Protein AF-A0A927LJD9-F1 (afdb_monomer_lite)

Radius of gyration: 12.73 Å; chains: 1; bounding box: 32×21×32 Å

Foldseek 3Di:
DFPVVVCVVQDPQWDWDDDPAQKIKIKGKDAPPNPPDDCPCVVVVAGMKIKIFIDHNRHTPDIDIDTDHD

Structure (mmCIF, N/CA/C/O backbone):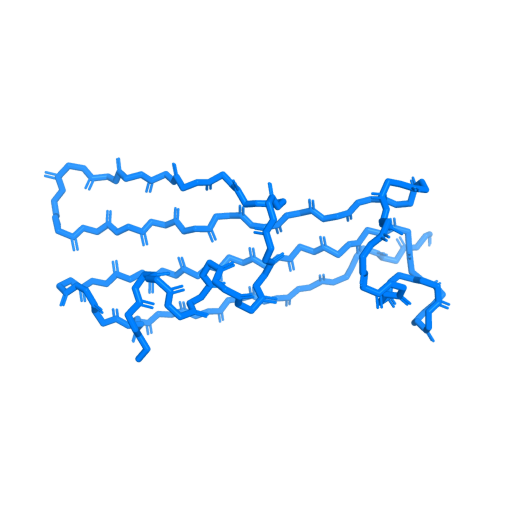
data_AF-A0A927LJD9-F1
#
_entry.id   AF-A0A927LJD9-F1
#
loop_
_atom_site.group_PDB
_atom_site.id
_atom_site.type_symbol
_atom_site.label_atom_id
_atom_site.label_alt_id
_atom_site.label_comp_id
_atom_site.label_asym_id
_atom_site.label_entity_id
_atom_site.label_seq_id
_atom_site.pdbx_PDB_ins_code
_atom_site.Cartn_x
_atom_site.Cartn_y
_atom_site.Cartn_z
_atom_site.occupancy
_atom_site.B_iso_or_equiv
_atom_site.auth_seq_id
_atom_site.auth_comp_id
_atom_site.auth_asym_id
_atom_site.auth_atom_id
_atom_site.pdbx_PDB_model_num
ATOM 1 N N . MET A 1 1 ? -0.351 4.335 10.928 1.00 58.19 1 MET A N 1
ATOM 2 C CA . MET A 1 1 ? -0.610 5.094 9.686 1.00 58.19 1 MET A CA 1
ATOM 3 C C . MET A 1 1 ? -2.114 5.208 9.526 1.00 58.19 1 MET A C 1
ATOM 5 O O . MET A 1 1 ? -2.754 4.170 9.618 1.00 58.19 1 MET A O 1
ATOM 9 N N . SER A 1 2 ? -2.639 6.420 9.330 1.00 67.38 2 SER A N 1
ATOM 10 C CA . SER A 1 2 ? -4.064 6.667 9.041 1.00 67.38 2 SER A CA 1
ATOM 11 C C . SER A 1 2 ? -4.325 6.694 7.535 1.00 67.38 2 SER A C 1
ATOM 13 O O . SER A 1 2 ? -3.392 6.932 6.758 1.00 67.38 2 SER A O 1
ATOM 15 N N . LYS A 1 3 ? -5.592 6.519 7.130 1.00 66.75 3 LYS A N 1
ATOM 16 C CA . LYS A 1 3 ? -6.048 6.526 5.724 1.00 66.75 3 LYS A CA 1
ATOM 17 C C . LYS A 1 3 ? -5.440 7.685 4.918 1.00 66.75 3 LYS A C 1
ATOM 19 O O . LYS A 1 3 ? -4.845 7.452 3.871 1.00 66.75 3 LYS A O 1
ATOM 24 N N . ASN A 1 4 ? -5.472 8.909 5.454 1.00 71.19 4 ASN A N 1
ATOM 25 C CA . ASN A 1 4 ? -4.917 10.096 4.788 1.00 71.19 4 ASN A CA 1
ATOM 26 C C . ASN A 1 4 ? -3.413 10.010 4.492 1.00 71.19 4 ASN A C 1
ATOM 28 O O . ASN A 1 4 ? -2.999 10.378 3.401 1.00 71.19 4 ASN A O 1
ATOM 32 N N . GLN A 1 5 ? -2.594 9.477 5.404 1.00 70.38 5 GLN A N 1
ATOM 33 C CA . GLN A 1 5 ? -1.149 9.380 5.154 1.00 70.38 5 GLN A CA 1
ATOM 34 C C . GLN A 1 5 ? -0.813 8.371 4.051 1.00 70.38 5 GLN A C 1
ATOM 36 O O . GLN A 1 5 ? 0.143 8.562 3.298 1.00 70.38 5 GLN A O 1
ATOM 41 N N . ILE A 1 6 ? -1.595 7.294 3.950 1.00 68.31 6 ILE A N 1
ATOM 42 C CA . ILE A 1 6 ? -1.444 6.286 2.895 1.00 68.31 6 ILE A CA 1
ATOM 43 C C . ILE A 1 6 ? -1.828 6.902 1.543 1.00 68.31 6 ILE A C 1
ATOM 45 O O . ILE A 1 6 ? -1.098 6.762 0.565 1.00 68.31 6 ILE A O 1
ATOM 49 N N . ILE A 1 7 ? -2.914 7.674 1.519 1.00 67.38 7 ILE A N 1
ATOM 50 C CA . ILE A 1 7 ? -3.381 8.429 0.351 1.00 67.38 7 ILE A CA 1
ATOM 51 C C . ILE A 1 7 ? -2.350 9.471 -0.107 1.00 67.38 7 ILE A C 1
ATOM 53 O O . ILE A 1 7 ? -2.071 9.581 -1.301 1.00 67.38 7 ILE A O 1
ATOM 57 N N . GLU A 1 8 ? -1.753 10.219 0.823 1.00 70.06 8 GLU A N 1
ATOM 58 C CA . GLU A 1 8 ? -0.731 11.220 0.505 1.00 70.06 8 GLU A CA 1
ATOM 59 C C . GLU A 1 8 ? 0.536 10.589 -0.083 1.00 70.06 8 GLU A C 1
ATOM 61 O O . GLU A 1 8 ? 1.093 11.125 -1.044 1.00 70.06 8 GLU A O 1
ATOM 66 N N . LYS A 1 9 ? 0.962 9.426 0.432 1.00 67.44 9 LYS A N 1
ATOM 67 C CA . LYS A 1 9 ? 2.118 8.692 -0.106 1.00 67.44 9 LYS A CA 1
ATOM 68 C C . LYS A 1 9 ? 1.849 8.049 -1.466 1.00 67.44 9 LYS A C 1
ATOM 70 O O . LYS A 1 9 ? 2.732 8.066 -2.318 1.00 67.44 9 LYS A O 1
ATOM 75 N N . LEU A 1 10 ? 0.663 7.477 -1.671 1.00 64.75 10 LEU A N 1
ATOM 76 C CA . LEU A 1 10 ? 0.326 6.723 -2.886 1.00 64.75 10 LEU A CA 1
ATOM 77 C C . LEU A 1 10 ? -0.190 7.615 -4.032 1.00 64.75 10 LEU A C 1
ATOM 79 O O . LEU A 1 10 ? -0.139 7.231 -5.204 1.00 64.75 10 LEU A O 1
ATOM 83 N N . GLY A 1 11 ? -0.659 8.829 -3.738 1.00 62.06 11 GLY A N 1
ATOM 84 C CA . GLY A 1 11 ? -1.211 9.742 -4.742 1.00 62.06 11 GLY A CA 1
ATOM 85 C C . GLY A 1 11 ? -2.602 9.314 -5.230 1.00 62.06 11 GLY A C 1
ATOM 86 O O . GLY A 1 11 ? -3.298 8.584 -4.553 1.00 62.06 11 GLY A O 1
ATOM 87 N N . LYS A 1 12 ? -3.057 9.773 -6.406 1.00 58.53 12 LYS A N 1
ATOM 88 C CA . LYS A 1 12 ? -4.443 9.559 -6.900 1.00 58.53 12 LYS A CA 1
ATOM 89 C C . LYS A 1 12 ? -4.739 8.150 -7.459 1.00 58.53 12 LYS A C 1
ATOM 91 O O . LYS A 1 12 ? -5.812 7.947 -8.015 1.00 58.53 12 LYS A O 1
ATOM 96 N N . CYS A 1 13 ? -3.807 7.199 -7.372 1.00 59.28 13 CYS A N 1
ATOM 97 C CA . CYS A 1 13 ? -3.912 5.888 -8.038 1.00 59.28 13 CYS A CA 1
ATOM 98 C C . CYS A 1 13 ? -4.386 4.751 -7.112 1.00 59.28 13 CYS A C 1
ATOM 100 O O . CYS A 1 13 ? -4.003 3.600 -7.300 1.00 59.28 13 CYS A O 1
ATOM 102 N N . TYR A 1 14 ? -5.197 5.057 -6.097 1.00 64.31 14 TYR A N 1
ATOM 103 C CA . TYR A 1 14 ? -5.792 4.045 -5.219 1.00 64.31 14 TYR A CA 1
ATOM 104 C C . TYR A 1 14 ? -7.310 3.991 -5.395 1.00 64.31 14 TYR A C 1
ATOM 106 O O . TYR A 1 14 ? -7.967 5.016 -5.583 1.00 64.31 14 TYR A O 1
ATOM 114 N N . ALA A 1 15 ? -7.855 2.784 -5.295 1.00 63.97 15 ALA A N 1
ATOM 115 C CA . ALA A 1 15 ? -9.275 2.530 -5.135 1.00 63.97 15 ALA A CA 1
ATOM 116 C C . ALA A 1 15 ? -9.508 2.126 -3.668 1.00 63.97 15 ALA A C 1
ATOM 118 O O . ALA A 1 15 ? -9.105 1.029 -3.271 1.00 63.97 15 ALA A O 1
ATOM 119 N N . PRO A 1 16 ? -10.081 3.009 -2.829 1.00 62.25 16 PRO A N 1
ATOM 120 C CA . PRO A 1 16 ? -10.474 2.629 -1.483 1.00 62.25 16 PRO A CA 1
ATOM 121 C C . PRO A 1 16 ? -11.723 1.746 -1.570 1.00 62.25 16 PRO A C 1
ATOM 123 O O . PRO A 1 16 ? -12.758 2.155 -2.093 1.00 62.25 16 PRO A O 1
ATOM 126 N N . ILE A 1 17 ? -11.609 0.525 -1.069 1.00 67.62 17 ILE A N 1
ATOM 127 C CA . ILE A 1 17 ? -12.704 -0.410 -0.852 1.00 67.62 17 ILE A CA 1
ATOM 128 C C . ILE A 1 17 ? -13.036 -0.322 0.638 1.00 67.62 17 ILE A C 1
ATOM 130 O O . ILE A 1 17 ? -12.440 -0.985 1.488 1.00 67.62 17 ILE A O 1
ATOM 134 N N . ASP A 1 18 ? -13.967 0.563 0.976 1.00 60.31 18 ASP A N 1
ATOM 135 C CA . ASP A 1 18 ? -14.503 0.652 2.330 1.00 60.31 18 ASP A CA 1
ATOM 136 C C . ASP A 1 18 ? -15.485 -0.522 2.536 1.00 60.31 18 ASP A C 1
ATOM 138 O O . ASP A 1 18 ? -16.552 -0.574 1.923 1.00 60.31 18 ASP A O 1
ATOM 142 N N . SER A 1 19 ? -15.116 -1.494 3.377 1.00 59.66 19 SER A N 1
ATOM 143 C CA . SER A 1 19 ? -16.016 -2.568 3.811 1.00 59.66 19 SER A CA 1
ATOM 144 C C . SER A 1 19 ? -16.741 -2.136 5.087 1.00 59.66 19 SER A C 1
ATOM 146 O O . SER A 1 19 ? -16.161 -1.514 5.974 1.00 59.66 19 SER A O 1
ATOM 148 N N . THR A 1 20 ? -18.029 -2.460 5.198 1.00 59.72 20 THR A N 1
ATOM 149 C CA . THR A 1 20 ? -19.013 -1.881 6.141 1.00 59.72 20 THR A CA 1
ATOM 150 C C . THR A 1 20 ? -18.791 -2.209 7.635 1.00 59.72 20 THR A C 1
ATOM 152 O O . THR A 1 20 ? -19.732 -2.182 8.416 1.00 59.72 20 THR A O 1
ATOM 155 N N . ASN A 1 21 ? -17.569 -2.533 8.071 1.00 64.12 21 ASN A N 1
ATOM 156 C CA . ASN A 1 21 ? -17.286 -3.070 9.407 1.00 64.12 21 ASN A CA 1
ATOM 157 C C . ASN A 1 21 ? -15.960 -2.547 10.009 1.00 64.12 21 ASN A C 1
ATOM 159 O O . ASN A 1 21 ? -15.102 -3.330 10.411 1.00 64.12 21 ASN A O 1
ATOM 163 N N . ASN A 1 22 ? -15.762 -1.218 10.028 1.00 70.88 22 ASN A N 1
ATOM 164 C CA . ASN A 1 22 ? -14.512 -0.563 10.473 1.00 70.88 22 ASN A CA 1
ATOM 165 C C . ASN A 1 22 ? -13.248 -1.065 9.746 1.00 70.88 22 ASN A C 1
ATOM 167 O O . ASN A 1 22 ? -12.133 -0.948 10.259 1.00 70.88 22 ASN A O 1
ATOM 171 N N . TYR A 1 23 ? -13.429 -1.617 8.545 1.00 74.38 23 TYR A N 1
ATOM 172 C CA . TYR A 1 23 ? -12.380 -2.237 7.753 1.00 74.38 23 TYR A CA 1
ATOM 173 C C . TYR A 1 23 ? -12.273 -1.541 6.402 1.00 74.38 23 TYR A C 1
ATOM 175 O O . TYR A 1 23 ? -13.222 -1.518 5.620 1.00 74.38 23 TYR A O 1
ATOM 183 N N . ILE A 1 24 ? -11.111 -0.962 6.132 1.00 79.44 24 ILE A N 1
ATOM 184 C CA . ILE A 1 24 ? -10.837 -0.211 4.912 1.00 79.44 24 ILE A CA 1
ATOM 185 C C . ILE A 1 24 ? -9.722 -0.944 4.192 1.00 79.44 24 ILE A C 1
ATOM 187 O O . ILE A 1 24 ? -8.609 -1.035 4.703 1.00 79.44 24 ILE A O 1
ATOM 191 N N . GLU A 1 25 ? -10.003 -1.447 3.000 1.00 78.00 25 GLU A N 1
ATOM 192 C CA . GLU A 1 25 ? -8.979 -2.011 2.136 1.00 78.00 25 GLU A CA 1
ATOM 193 C C . GLU A 1 25 ? -8.650 -0.995 1.045 1.00 78.00 25 GLU A C 1
ATOM 195 O O . GLU A 1 25 ? -9.504 -0.566 0.280 1.00 78.00 25 GLU A O 1
ATOM 200 N N . ILE A 1 26 ? -7.404 -0.548 0.988 1.00 77.56 26 ILE A N 1
ATOM 201 C CA . ILE A 1 26 ? -6.919 0.365 -0.039 1.00 77.56 26 ILE A CA 1
ATOM 202 C C . ILE A 1 26 ? -6.154 -0.478 -1.042 1.00 77.56 26 ILE A C 1
ATOM 204 O O . ILE A 1 26 ? -5.068 -0.971 -0.735 1.00 77.56 26 ILE A O 1
ATOM 208 N N . TYR A 1 27 ? -6.707 -0.618 -2.242 1.00 76.19 27 TYR A N 1
ATOM 209 C CA . TYR A 1 27 ? -6.018 -1.277 -3.337 1.00 76.19 27 TYR A CA 1
ATOM 210 C C . TYR A 1 27 ? -5.347 -0.236 -4.229 1.00 76.19 27 TYR A C 1
ATOM 212 O O . TYR A 1 27 ? -5.975 0.704 -4.724 1.00 76.19 27 TYR A O 1
ATOM 220 N N . TYR A 1 28 ? -4.050 -0.403 -4.428 1.00 75.00 28 TYR A N 1
ATOM 221 C CA . TYR A 1 28 ? -3.208 0.441 -5.249 1.00 75.00 28 TYR A CA 1
ATOM 222 C C . TYR A 1 28 ? -2.628 -0.398 -6.375 1.00 75.00 28 TYR A C 1
ATOM 224 O O . TYR A 1 28 ? -2.018 -1.437 -6.136 1.00 75.00 28 TYR A O 1
ATOM 232 N N . ARG A 1 29 ? -2.811 0.048 -7.614 1.00 76.06 29 ARG A N 1
ATOM 233 C CA . ARG A 1 29 ? -2.259 -0.637 -8.780 1.00 76.06 29 ARG A CA 1
ATOM 234 C C . ARG A 1 29 ? -1.789 0.389 -9.783 1.00 76.06 29 ARG A C 1
ATOM 236 O O . ARG A 1 29 ? -2.576 1.217 -10.237 1.00 76.06 29 ARG A O 1
ATOM 243 N N . ILE A 1 30 ? -0.525 0.286 -10.165 1.00 73.81 30 ILE A N 1
ATOM 244 C CA . ILE A 1 30 ? 0.037 1.054 -11.268 1.00 73.81 30 ILE A CA 1
ATOM 245 C C . ILE A 1 30 ? 0.443 0.084 -12.373 1.00 73.81 30 ILE A C 1
ATOM 247 O O . ILE A 1 30 ? 0.977 -0.993 -12.110 1.00 73.81 30 ILE A O 1
ATOM 251 N N . GLN A 1 31 ? 0.184 0.474 -13.617 1.00 69.38 31 GLN A N 1
ATOM 252 C CA . GLN A 1 31 ? 0.650 -0.229 -14.809 1.00 69.38 31 GLN A CA 1
ATOM 253 C C . GLN A 1 31 ? 1.375 0.755 -15.721 1.00 69.38 31 GLN A C 1
ATOM 255 O O . GLN A 1 31 ? 0.929 1.898 -15.877 1.00 69.38 31 GLN A O 1
ATOM 260 N N . ALA A 1 32 ? 2.455 0.318 -16.362 1.00 62.66 32 ALA A N 1
ATOM 261 C CA . ALA A 1 32 ? 3.103 1.111 -17.398 1.00 62.66 32 ALA A CA 1
ATOM 262 C C . ALA A 1 32 ? 2.164 1.264 -18.618 1.00 62.66 32 ALA A C 1
ATOM 264 O O . ALA A 1 32 ? 1.431 0.326 -18.941 1.00 62.66 32 ALA A O 1
ATOM 265 N N . PRO A 1 33 ? 2.129 2.425 -19.303 1.00 59.88 33 PRO A N 1
ATOM 266 C CA . PRO A 1 33 ? 2.881 3.663 -19.061 1.00 59.88 33 PRO A CA 1
ATOM 267 C C . PRO A 1 33 ? 2.119 4.694 -18.197 1.00 59.88 33 PRO A C 1
ATOM 269 O O . PRO A 1 33 ? 2.443 5.877 -18.209 1.00 59.88 33 PRO A O 1
ATOM 272 N N . LYS A 1 34 ? 1.071 4.290 -17.462 1.00 60.00 34 LYS A N 1
ATOM 273 C CA . LYS A 1 34 ? 0.248 5.207 -16.646 1.00 60.00 34 LYS A CA 1
ATOM 274 C C . LYS A 1 34 ? 0.949 5.696 -15.370 1.00 60.00 34 LYS A C 1
ATOM 276 O O . LYS A 1 34 ? 0.399 6.562 -14.687 1.00 60.00 34 LYS A O 1
ATOM 281 N N . ASP A 1 35 ? 2.146 5.191 -15.059 1.00 60.66 35 ASP A N 1
ATOM 282 C CA . ASP A 1 35 ? 2.986 5.655 -13.947 1.00 60.66 35 ASP A CA 1
ATOM 283 C C . ASP A 1 35 ? 3.526 7.064 -14.217 1.00 60.66 35 ASP A C 1
ATOM 285 O O . ASP A 1 35 ? 4.623 7.271 -14.720 1.00 60.66 35 ASP A O 1
ATOM 289 N N . THR A 1 36 ? 2.699 8.066 -13.932 1.00 54.38 36 THR A N 1
ATOM 290 C CA . THR A 1 36 ? 2.999 9.474 -14.235 1.00 54.38 36 THR A CA 1
ATOM 291 C C . THR A 1 36 ? 3.655 10.211 -13.071 1.00 54.38 36 THR A C 1
ATOM 293 O O . THR A 1 36 ? 4.095 11.344 -13.246 1.00 54.38 36 THR A O 1
ATOM 296 N N . LYS A 1 37 ? 3.704 9.612 -11.872 1.00 55.91 37 LYS A N 1
ATOM 297 C CA . LYS A 1 37 ? 4.103 10.319 -10.642 1.00 55.91 37 LYS A CA 1
ATOM 298 C C . LYS A 1 37 ? 5.238 9.655 -9.864 1.00 55.91 37 LYS A C 1
ATOM 300 O O . LYS A 1 37 ? 5.920 10.361 -9.129 1.00 55.91 37 LYS A O 1
ATOM 305 N N . GLY A 1 38 ? 5.427 8.341 -9.996 1.00 59.97 38 GLY A N 1
ATOM 306 C CA . GLY A 1 38 ? 6.385 7.594 -9.184 1.00 59.97 38 GLY A CA 1
ATOM 307 C C . GLY A 1 38 ? 7.655 7.204 -9.930 1.00 59.97 38 GLY A C 1
ATOM 308 O O . GLY A 1 38 ? 8.700 7.086 -9.295 1.00 59.97 38 GLY A O 1
ATOM 309 N N . LYS A 1 39 ? 7.572 6.967 -11.251 1.00 62.88 39 LYS A N 1
ATOM 310 C CA . LYS A 1 39 ? 8.612 6.269 -12.034 1.00 62.88 39 LYS A CA 1
ATOM 311 C C . LYS A 1 39 ? 9.086 4.976 -11.359 1.00 62.88 39 LYS A C 1
ATOM 313 O O . LYS A 1 39 ? 10.185 4.498 -11.619 1.00 62.88 39 LYS A O 1
ATOM 318 N N . ILE A 1 40 ? 8.271 4.409 -10.466 1.00 65.25 40 ILE A N 1
ATOM 319 C CA . ILE A 1 40 ? 8.632 3.231 -9.676 1.00 65.25 40 ILE A CA 1
ATOM 320 C C . ILE A 1 40 ? 8.753 2.053 -10.644 1.00 65.25 40 ILE A C 1
ATOM 322 O O . ILE A 1 40 ? 9.743 1.332 -10.620 1.00 65.25 40 ILE A O 1
ATOM 326 N N . LEU A 1 41 ? 7.805 1.934 -11.574 1.00 64.56 41 LEU A N 1
ATOM 327 C CA . LEU A 1 41 ? 7.825 0.911 -12.617 1.00 64.56 41 LEU A CA 1
ATOM 328 C C . LEU A 1 41 ? 9.025 1.032 -13.568 1.00 64.56 41 LEU A C 1
ATOM 330 O O . LEU A 1 41 ? 9.631 0.017 -13.900 1.00 64.56 41 LEU A O 1
ATOM 334 N N . GLU A 1 42 ? 9.415 2.253 -13.948 1.00 62.94 42 GLU A N 1
ATOM 335 C CA . GLU A 1 42 ? 10.617 2.481 -14.767 1.00 62.94 42 GLU A CA 1
ATOM 336 C C . GLU A 1 42 ? 11.902 2.145 -13.995 1.00 62.94 42 GLU A C 1
ATOM 338 O O . GLU A 1 42 ? 12.778 1.471 -14.528 1.00 62.94 42 GLU A O 1
ATOM 343 N N . ASN A 1 43 ? 12.005 2.553 -12.725 1.00 65.12 43 ASN A N 1
ATOM 344 C CA . ASN A 1 43 ? 13.186 2.299 -11.891 1.00 65.12 43 ASN A CA 1
ATOM 345 C C . ASN A 1 43 ? 13.418 0.809 -11.622 1.00 65.12 43 ASN A C 1
ATOM 347 O O . ASN A 1 43 ? 14.566 0.377 -11.535 1.00 65.12 43 ASN A O 1
ATOM 351 N N . TYR A 1 44 ? 12.345 0.032 -11.475 1.00 66.56 44 TYR A N 1
ATOM 352 C CA . TYR A 1 44 ? 12.425 -1.410 -11.236 1.00 66.56 44 TYR A CA 1
ATOM 353 C C . TYR A 1 44 ? 12.275 -2.247 -12.516 1.00 66.56 44 TYR A C 1
ATOM 355 O O . TYR A 1 44 ? 12.303 -3.472 -12.436 1.00 66.56 44 TYR A O 1
ATOM 363 N N . ASN A 1 45 ? 12.151 -1.608 -13.689 1.00 67.62 45 ASN A N 1
ATOM 364 C CA . ASN A 1 45 ? 11.941 -2.258 -14.987 1.00 67.62 45 ASN A CA 1
ATOM 365 C C . ASN A 1 45 ? 10.814 -3.314 -14.951 1.00 67.62 45 ASN A C 1
ATOM 367 O O . ASN A 1 45 ? 10.947 -4.410 -15.498 1.00 67.62 45 ASN A O 1
ATOM 371 N N . MET A 1 46 ? 9.717 -2.992 -14.257 1.00 71.06 46 MET A N 1
ATOM 372 C CA . MET A 1 46 ? 8.593 -3.897 -14.007 1.00 71.06 46 MET A CA 1
ATOM 373 C C . MET A 1 46 ? 7.312 -3.390 -14.686 1.00 71.06 46 MET A C 1
ATOM 375 O O . MET A 1 46 ? 7.048 -2.187 -14.667 1.00 71.06 46 MET A O 1
ATOM 379 N N . PRO A 1 47 ? 6.493 -4.278 -15.281 1.00 69.62 47 PRO A N 1
ATOM 380 C CA . PRO A 1 47 ? 5.287 -3.888 -16.013 1.00 69.62 47 PRO A CA 1
ATOM 381 C C . PRO A 1 47 ? 4.132 -3.440 -15.102 1.00 69.62 47 PRO A C 1
ATOM 383 O O . PRO A 1 47 ? 3.378 -2.528 -15.464 1.00 69.62 47 PRO A O 1
ATOM 386 N N . VAL A 1 48 ? 3.980 -4.064 -13.926 1.00 76.00 48 VAL A N 1
ATOM 387 C CA . VAL A 1 48 ? 2.858 -3.828 -13.004 1.00 76.00 48 VAL A CA 1
ATOM 388 C C . VAL A 1 48 ? 3.333 -3.871 -11.554 1.00 76.00 48 VAL A C 1
ATOM 390 O O . VAL A 1 48 ? 4.050 -4.78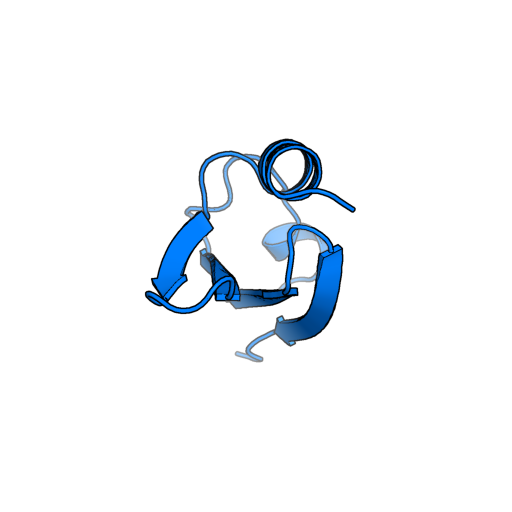3 -11.147 1.00 76.00 48 VAL A O 1
ATOM 393 N N . TYR A 1 49 ? 2.874 -2.901 -10.766 1.00 78.81 49 TYR A N 1
ATOM 394 C CA . TYR A 1 49 ? 3.049 -2.840 -9.319 1.00 78.81 49 TYR A CA 1
ATOM 395 C C . TYR A 1 49 ? 1.672 -2.826 -8.679 1.00 78.81 49 TYR A C 1
ATOM 397 O O . TYR A 1 49 ? 0.800 -2.048 -9.083 1.00 78.81 49 TYR A O 1
ATOM 405 N N . TYR A 1 50 ? 1.484 -3.664 -7.670 1.00 81.69 50 TYR A N 1
ATOM 406 C CA . TYR A 1 50 ? 0.279 -3.671 -6.864 1.00 81.69 50 TYR A CA 1
ATOM 407 C C . TYR A 1 50 ? 0.643 -3.616 -5.386 1.00 81.69 50 TYR A C 1
ATOM 409 O O . TYR A 1 50 ? 1.611 -4.224 -4.932 1.00 81.69 50 TYR A O 1
ATOM 417 N N . ALA A 1 51 ? -0.152 -2.879 -4.627 1.00 81.31 51 ALA A N 1
ATOM 418 C CA . ALA A 1 51 ? -0.078 -2.840 -3.183 1.00 81.31 51 ALA A CA 1
ATOM 419 C C . ALA A 1 51 ? -1.491 -2.824 -2.606 1.00 81.31 51 ALA A C 1
ATOM 421 O O . ALA A 1 51 ? -2.354 -2.086 -3.074 1.00 81.31 51 ALA A O 1
ATOM 422 N N . SER A 1 52 ? -1.733 -3.634 -1.587 1.00 82.19 52 SER A N 1
ATOM 423 C CA . SER A 1 52 ? -2.958 -3.614 -0.802 1.00 82.19 52 SER A CA 1
ATOM 424 C C . SER A 1 52 ? -2.624 -3.203 0.627 1.00 82.19 52 SER A C 1
ATOM 426 O O . SER A 1 52 ? -1.683 -3.701 1.242 1.00 82.19 52 SER A O 1
ATOM 428 N N . TYR A 1 53 ? -3.393 -2.263 1.164 1.00 82.75 53 TYR A N 1
ATOM 429 C CA . TYR A 1 53 ? -3.290 -1.836 2.553 1.00 82.75 53 TYR A CA 1
ATOM 430 C C . TYR A 1 53 ? -4.618 -2.109 3.230 1.00 82.75 53 TYR A C 1
ATOM 432 O O . TYR A 1 53 ? -5.645 -1.562 2.844 1.00 82.75 53 TYR A O 1
ATOM 440 N N . LYS A 1 54 ? -4.591 -2.936 4.261 1.00 84.31 54 LYS A N 1
ATOM 441 C CA . LYS A 1 54 ? -5.748 -3.290 5.069 1.00 84.31 54 LYS A CA 1
ATOM 442 C C . LYS A 1 54 ? -5.679 -2.481 6.352 1.00 84.31 54 LYS A C 1
ATOM 444 O O . LYS A 1 54 ? -4.713 -2.587 7.108 1.00 84.31 54 LYS A O 1
ATOM 449 N N . LEU A 1 55 ? -6.678 -1.641 6.582 1.00 82.00 55 LEU A N 1
ATOM 450 C CA . LEU A 1 55 ? -6.825 -0.858 7.798 1.00 82.00 55 LEU A CA 1
ATOM 451 C C . LEU A 1 55 ? -8.021 -1.364 8.595 1.00 82.00 55 LEU A C 1
ATOM 453 O O . LEU A 1 55 ? -9.093 -1.597 8.041 1.00 82.00 55 LEU A O 1
ATOM 457 N N . ARG A 1 56 ? -7.846 -1.460 9.909 1.00 83.00 56 ARG A N 1
ATOM 458 C CA . ARG A 1 56 ? -8.892 -1.776 10.876 1.00 83.00 56 ARG A CA 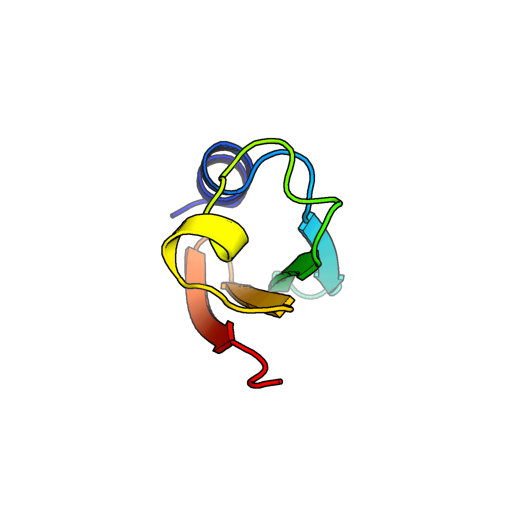1
ATOM 459 C C . ARG A 1 56 ? -8.887 -0.712 11.967 1.00 83.00 56 ARG A C 1
ATOM 461 O O . ARG A 1 56 ? -7.823 -0.384 12.488 1.00 83.00 56 ARG A O 1
ATOM 468 N N . ASP A 1 57 ? -10.048 -0.139 12.278 1.00 81.25 57 ASP A N 1
ATOM 469 C CA . ASP A 1 57 ? -10.173 0.953 13.263 1.00 81.25 57 ASP A CA 1
ATOM 470 C C . ASP A 1 57 ? -9.215 2.136 12.972 1.00 81.25 57 ASP A C 1
ATOM 472 O O . ASP A 1 57 ? -8.524 2.644 13.856 1.00 81.25 57 ASP A O 1
ATOM 476 N N . ASP A 1 58 ? -9.122 2.534 11.695 1.00 72.62 58 ASP A N 1
ATOM 477 C CA . ASP A 1 58 ? -8.202 3.567 11.167 1.00 72.62 58 ASP A CA 1
ATOM 478 C C . ASP A 1 58 ? -6.695 3.279 11.372 1.00 72.62 58 ASP A C 1
ATOM 480 O O . ASP A 1 58 ? -5.836 4.111 11.073 1.00 72.62 58 ASP A O 1
ATOM 484 N N . LYS A 1 59 ? -6.332 2.076 11.832 1.00 77.31 59 LYS A N 1
ATOM 485 C CA . LYS A 1 59 ? -4.942 1.628 11.964 1.00 77.31 59 LYS A CA 1
ATOM 486 C C . LYS A 1 59 ? -4.595 0.622 10.879 1.00 77.31 59 LYS A C 1
ATOM 488 O O . LYS A 1 59 ? -5.377 -0.267 10.570 1.00 77.31 59 LYS A O 1
ATOM 493 N N . LEU A 1 60 ? -3.392 0.750 10.324 1.00 81.25 60 LEU A N 1
ATOM 494 C CA . LEU A 1 60 ? -2.827 -0.255 9.425 1.00 81.25 60 LEU A CA 1
ATOM 495 C C . LEU A 1 60 ? -2.731 -1.602 10.156 1.00 81.25 60 LEU A C 1
ATOM 497 O O . LEU A 1 60 ? -2.009 -1.708 11.146 1.00 81.25 60 LEU A O 1
ATOM 501 N N . ASP A 1 61 ? -3.464 -2.586 9.655 1.00 85.19 61 ASP A N 1
ATOM 502 C CA . ASP A 1 61 ? -3.507 -3.959 10.158 1.00 85.19 61 ASP A CA 1
ATOM 503 C C . ASP A 1 61 ? -2.563 -4.844 9.340 1.00 85.19 61 ASP A C 1
ATOM 505 O O . ASP A 1 61 ? -1.685 -5.502 9.891 1.00 85.19 61 ASP A O 1
ATOM 509 N N . ASN A 1 62 ? -2.681 -4.782 8.012 1.00 83.25 62 ASN A N 1
ATOM 510 C CA . ASN A 1 62 ? -1.863 -5.555 7.086 1.00 83.25 62 ASN A CA 1
ATOM 511 C C . ASN A 1 62 ? -1.498 -4.736 5.848 1.00 83.25 62 ASN A C 1
ATOM 513 O O . ASN A 1 62 ? -2.228 -3.833 5.438 1.00 83.25 62 ASN A O 1
ATOM 517 N N . TYR A 1 63 ? -0.363 -5.065 5.238 1.00 83.50 63 TYR A N 1
ATOM 518 C CA . TYR A 1 63 ? 0.019 -4.530 3.939 1.00 83.50 63 TYR A CA 1
ATOM 519 C C . TYR A 1 63 ? 0.668 -5.628 3.102 1.00 83.50 63 TYR A C 1
ATOM 521 O O . TYR A 1 63 ? 1.496 -6.389 3.600 1.00 83.50 63 TYR A O 1
ATOM 529 N N . GLU A 1 64 ? 0.294 -5.701 1.833 1.00 84.50 64 GLU A N 1
ATOM 530 C CA . GLU A 1 64 ? 0.891 -6.607 0.860 1.00 84.50 64 GLU A CA 1
ATOM 531 C C . GLU A 1 64 ? 1.324 -5.770 -0.338 1.00 84.50 64 GLU A C 1
ATOM 533 O O . GLU A 1 64 ? 0.635 -4.838 -0.751 1.00 84.50 64 GLU A O 1
ATOM 538 N N . PHE A 1 65 ? 2.490 -6.068 -0.889 1.00 84.00 65 PHE A N 1
ATOM 539 C CA . PHE A 1 65 ? 2.973 -5.425 -2.100 1.00 84.00 65 PHE A CA 1
ATOM 540 C C . PHE A 1 65 ? 3.608 -6.477 -2.991 1.00 84.00 65 PHE A C 1
ATOM 542 O O . PHE A 1 65 ? 4.168 -7.464 -2.514 1.00 84.00 65 PHE A O 1
ATOM 549 N N . GLY A 1 66 ? 3.516 -6.260 -4.292 1.00 80.88 66 GLY A N 1
ATOM 550 C CA . GLY A 1 66 ? 4.081 -7.171 -5.258 1.00 80.88 66 GLY A CA 1
ATOM 551 C C . GLY A 1 66 ? 4.269 -6.522 -6.610 1.00 80.88 66 GLY A C 1
ATOM 552 O O . GLY A 1 66 ? 3.760 -5.438 -6.914 1.00 80.88 66 GLY A O 1
ATOM 553 N N . PHE A 1 67 ? 5.053 -7.224 -7.406 1.00 78.94 67 PHE A N 1
ATOM 554 C CA . PHE A 1 67 ? 5.372 -6.847 -8.760 1.00 78.94 67 PHE A CA 1
ATOM 555 C C . PHE A 1 67 ? 5.024 -8.021 -9.656 1.00 78.94 67 PHE A C 1
ATOM 557 O O . PHE A 1 67 ? 5.308 -9.172 -9.324 1.00 78.94 67 PHE A O 1
ATOM 564 N N . GLU A 1 68 ? 4.398 -7.726 -10.783 1.00 73.38 68 GLU A N 1
ATOM 565 C CA . GLU A 1 68 ? 4.179 -8.723 -11.820 1.00 73.38 68 GLU A CA 1
ATOM 566 C C . GLU A 1 68 ? 5.447 -8.763 -12.677 1.00 73.38 68 GLU A C 1
ATOM 568 O O . GLU A 1 68 ? 5.891 -7.723 -13.168 1.00 73.38 68 GLU A O 1
ATOM 573 N N . TYR A 1 69 ? 6.071 -9.935 -12.796 1.00 68.12 69 TYR A N 1
ATOM 574 C CA . TYR A 1 69 ? 7.179 -10.128 -13.729 1.00 68.12 69 TYR A CA 1
ATOM 575 C C . TYR A 1 69 ? 6.625 -10.257 -15.159 1.00 68.12 69 TYR A C 1
ATOM 577 O O . TYR A 1 69 ? 5.565 -10.862 -15.325 1.00 68.12 69 TYR A O 1
ATOM 585 N N . PRO A 1 70 ? 7.304 -9.676 -16.165 1.00 62.59 70 PRO A N 1
ATOM 586 C CA . PRO A 1 70 ? 6.926 -9.810 -17.570 1.00 62.59 70 PRO A CA 1
ATOM 587 C C . PRO A 1 70 ? 7.103 -11.237 -18.105 1.00 62.59 70 PRO A C 1
ATOM 589 O O . PRO A 1 70 ? 7.970 -11.973 -17.576 1.00 62.59 70 PRO A O 1
#

Secondary structure (DSSP, 8-state):
--HHHHHHHHTT-EEEEEETTTEEEEEEEEETT---S--HHHHTT-SEEEEEEEEETTEEEEEEEEEE--

Sequence (70 aa):
MSKNQIIEKLGKCYAPIDSTNNYIEIYYRIQAPKDTKGKILENYNMPVYYASYKLRDDKLDNYEFGFEYP

pLDDT: mean 70.6, std 8.6, range [54.38, 85.19]

=== Feature glossary ===
A reading guide for the features in this record.

Start from the sequence.

  · Sequence gives the chain of amino acids in standard one-letter code (A=alanine, C=cysteine, …, Y=tyrosine), read N→C. It is the only feature that is directly encoded by the gene; all structural features are derived from the folded form of this sequence.

Fold it, and you get atomic coordinates and the backbone conformation that goes with them.

  · The mmCIF table is the protein's shape written out atom by atom. For each backbone N, Cα, C, and carbonyl O, it records an (x, y, z) coordinate triple in Å plus the residue type, chain letter, and residue number.

  · Backbone dihedral angles. Every residue except chain termini has a φ (preceding-C → N → Cα → C) and a ψ (N → Cα → C → next-N). They are reported in degrees following the IUPAC sign convention. Secondary structure is essentially a statement about which (φ, ψ) basin each residue occupies.

  · DSSP 8-state secondary structure assigns each residue one of H (α-helix), G (3₁₀-helix), I (π-helix), E (extended β-strand), B (isolated β-bridge), T (hydrogen-bonded turn), S (bend), or '-' (coil). The assignment is computed from backbone hydrogen-bond geometry via the Kabsch–Sander algorithm.

  · P-SEA three-state annotation labels each residue as helix, strand, or coil based purely on the geometry of the Cα trace. It serves as a fallback when the full backbone (and thus DSSP) is unavailable.

Summarize the fold with a handful of shape descriptors and a per-residue structural alphabet.

  · Radius of gyration (Rg) is the root-mean-square distance of Cα atoms from their centroid — a single number for overall size and compactness. A globular domain of N residues has Rg ≈ 2.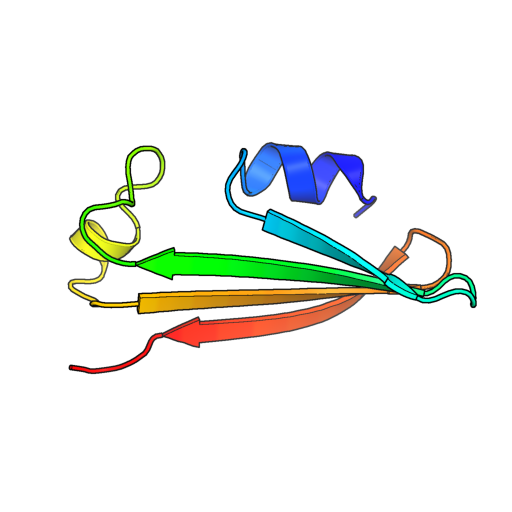2·N^0.38 Å; an extended or disordered chain has a much larger Rg. The Cα contact count is the number of residue pairs whose Cα atoms are within 8 Å and are more than four positions apart in sequence — a standard proxy for tertiary packing density. The bounding box is the smallest axis-aligned box enclosing all Cα atoms.

  · Foldseek's 3Di representation compresses backbone geometry into a per-residue letter drawn from a learned twenty-state alphabet. It captures the tertiary interaction pattern around each residue — which residues are packed against it in space, regardless of where they are in sequence.

  · Accessible surface area quantifies burial. A residue with SASA near zero is packed into the hydrophobic core; one with SASA >10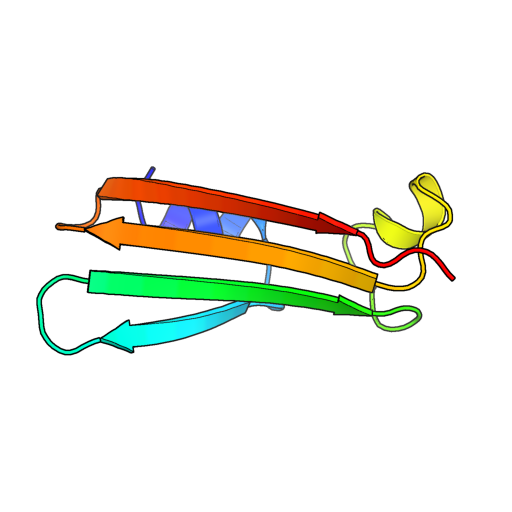0 Å² sits on the surface. Computed here via the Shrake–Rupley numerical algorithm with a 1.4 Å probe.

Ask how reliable the model is.

  · For AlphaFold models, the B-factor field carries pLDDT — the model's own estimate of local accuracy on a 0–100 scale. Regions with pLDDT<50 should be treated as essentially unmodeled; they often correspond to intrinsically disordered segments.

  · For experimental (PDB) structures, the B-factor (temperature factor) quantifies the positional spread of each atom in the crystal — a combination of thermal vibration and static disorder — in units of Å². High B-factors mark flexible loops or poorly resolved regions; low B-factors mark the rigid, well-ordered core.

  · PAE(i, j) answers: if I align the predicted and true structures on residue i, how far off (in Å) do I expect residue j to be? A block-diagonal PAE matrix with low values on the blocks and high values off-diagonal is the signature of a multi-domain protein with confidently predicted domains but uncertain inter-domain orientation.

Place it in context: what it resembles, what it is annotated as, and how it looks.

  · Structural nearest neighbors (via Foldseek easy-search vs the PDB). Reported per hit: target PDB id, E-value, and alignment TM-score. A TM-score above ~0.5 is the conventional threshold for 'same fold'.

  · Functional annotations link the protein to curated databases. InterPro entries identify conserved domains and families by matching the sequence against member-database signatures (Pfam, PROSITE, CDD, …). Gene Ontology (GO) terms describe molecular function, biological process, and cellular component in a controlled vocabulary. CATH places the structure in a hierarchical fold classification (Class/Architecture/Topology/Homologous-superfamily). The organism is the source species.

  · Plot images: a contact map (which residues are close in 3D, as an N×N binary image), a Ramachandran scatter (backbone torsion angles, revealing secondary-structure composition at a glance), and — for AlphaFold structures — a PAE heatmap (pairwise prediction confidence).

  · Structure images are PyMOL renders from six orthogonal camera directions. Cart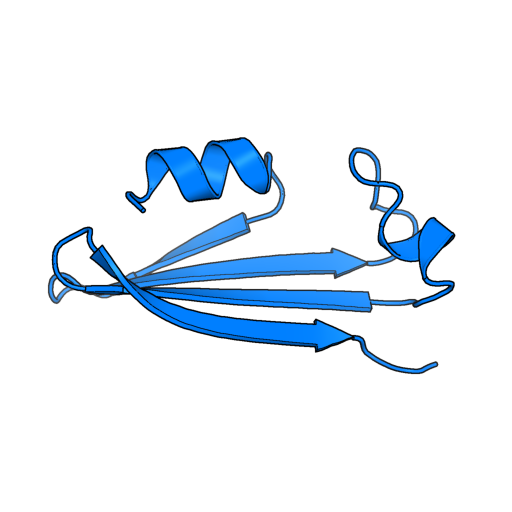oon representation draws helices as coils and strands as arrows; sticks shows the backbone as bonds; surface shows the solvent-excluded envelope. Rainbow coloring maps sequence position to hue (blue→red, N→C); chain coloring assigns a distinct color per polypeptide.